Protein AF-A0A875SAA4-F1 (afdb_monomer_lite)

Foldseek 3Di:
DDPPDPCDPLNVVLVVLPDQCCVVAPLVRQQVVCCVVVVDRDDPVVSVVVSVVVRVCSVPPVSVVVNVVSVVDPDPPDDPPPPPDDPDDCPVVNVVVVVVVVVVVVVVVVVVVVVVVVVVVVVVVVVVVVVVVVVVVVVVVVVVVVVVVVVVVVVVVVVVVVVD

Secondary structure (DSSP, 8-state):
--------HHHHHHHHHSS-GGGTS-HHHHHHHHHHHH-S---HHHHHHHHHHHHHHIIIIIIHHHHHHHHHS-PPP---TT--S--S---HHHHHHHHHHHHHHHHHHHHHHHHHHHHHHHHHHHHHHHHHHHHHHHHHHHHHHHHHHHHHHHHHHHHHHHT-

Radius of gyration: 41.58 Å; chains: 1; bounding box: 97×28×106 Å

Sequence (164 aa):
MSDTENLNSKDILRNYLEKELFQVITKQQFRSLFNKVARRSVDDSMVNE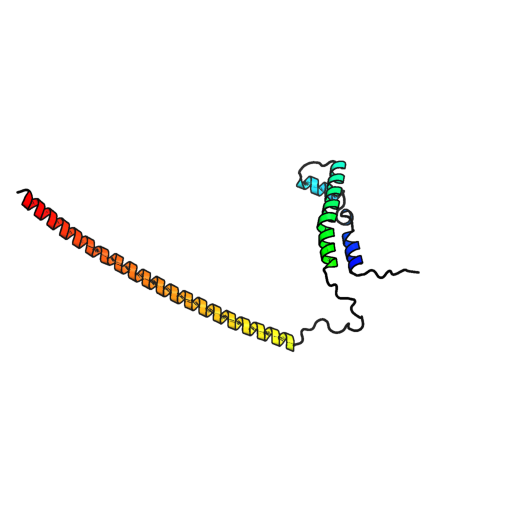LFALLNQQKNRVINKRIDDNIENLKLVSYYDSKHVVETSKISDDEFSKLVASMMLLDNSLREDITQVESECKNQLKEINRIVDKLQKCKCDSSDNDKSLGKLQKTLESIEGELLK

Organism: Eeniella nana (NCBI:txid13502)

pLDDT: mean 73.04, std 14.52, range [33.69, 95.19]

InterPro domains:
  IPR018565 Kinetochore subunit Nkp2/Cnl2 [PF09447] (10-71)

Structure (mmCIF, N/CA/C/O backbone):
data_AF-A0A875SAA4-F1
#
_entry.id   AF-A0A875SAA4-F1
#
loop_
_atom_site.group_PDB
_atom_site.id
_atom_site.type_symbol
_atom_site.label_atom_id
_atom_site.label_alt_id
_atom_site.label_comp_id
_atom_site.label_asym_id
_atom_site.label_entity_id
_atom_site.label_seq_id
_atom_site.pdbx_PDB_ins_code
_atom_site.Cartn_x
_atom_site.Cartn_y
_atom_site.Cartn_z
_atom_site.occupancy
_atom_site.B_iso_or_equiv
_atom_site.auth_seq_id
_atom_site.auth_comp_id
_atom_site.auth_asym_id
_atom_site.auth_atom_id
_atom_site.pdbx_PDB_model_num
ATOM 1 N N . MET A 1 1 ? 30.117 6.741 -42.836 1.00 33.69 1 MET A N 1
ATOM 2 C CA . MET A 1 1 ? 30.830 7.112 -41.601 1.00 33.69 1 MET A CA 1
ATOM 3 C C . MET A 1 1 ? 29.758 7.515 -40.620 1.00 33.69 1 MET A C 1
ATOM 5 O O . MET A 1 1 ? 28.922 8.324 -40.988 1.00 33.69 1 MET A O 1
ATOM 9 N N . SER A 1 2 ? 29.665 6.793 -39.508 1.00 40.50 2 SER A N 1
ATOM 10 C CA . SER A 1 2 ? 28.500 6.817 -38.628 1.00 40.50 2 SER A CA 1
ATOM 11 C C . SER A 1 2 ? 28.694 7.886 -37.565 1.00 40.50 2 SER A C 1
ATOM 13 O O . SER A 1 2 ? 29.531 7.714 -36.682 1.00 40.50 2 SER A O 1
ATOM 15 N N . ASP A 1 3 ? 27.923 8.964 -37.666 1.00 39.84 3 ASP A N 1
ATOM 16 C CA . ASP A 1 3 ? 27.769 9.958 -36.610 1.00 39.84 3 ASP A CA 1
ATOM 17 C C . ASP A 1 3 ? 27.039 9.298 -35.434 1.00 39.84 3 ASP A C 1
ATOM 19 O O . ASP A 1 3 ? 25.816 9.310 -35.326 1.00 39.84 3 ASP A O 1
ATOM 23 N N . THR A 1 4 ? 27.792 8.627 -34.565 1.00 47.44 4 THR A N 1
ATOM 24 C CA . THR A 1 4 ? 27.316 8.254 -33.233 1.00 47.44 4 THR A CA 1
ATOM 25 C C . THR A 1 4 ? 27.250 9.527 -32.402 1.00 47.44 4 THR A C 1
ATOM 27 O O . THR A 1 4 ? 28.177 9.846 -31.657 1.00 47.44 4 THR A O 1
ATOM 30 N N . GLU A 1 5 ? 26.171 10.286 -32.592 1.00 52.19 5 GLU A N 1
ATOM 31 C CA . GLU A 1 5 ? 25.780 11.362 -31.692 1.00 52.19 5 GLU A CA 1
ATOM 32 C C . GLU A 1 5 ? 25.759 10.813 -30.262 1.00 52.19 5 GLU A C 1
ATOM 34 O O . GLU A 1 5 ? 25.213 9.738 -29.998 1.00 52.19 5 GLU A O 1
ATOM 39 N N . ASN A 1 6 ? 26.392 11.545 -29.345 1.00 50.75 6 ASN A N 1
ATOM 40 C CA . ASN A 1 6 ? 26.365 11.297 -27.908 1.00 50.75 6 ASN A CA 1
ATOM 41 C C . ASN A 1 6 ? 24.920 11.421 -27.391 1.00 50.75 6 ASN A C 1
ATOM 43 O O . ASN A 1 6 ? 24.545 12.433 -26.804 1.00 50.75 6 ASN A O 1
ATOM 47 N N . LEU A 1 7 ? 24.100 10.398 -27.623 1.00 57.59 7 LEU A N 1
ATOM 48 C CA . LEU A 1 7 ? 22.761 10.275 -27.068 1.00 57.59 7 LEU A CA 1
ATOM 49 C C . LEU A 1 7 ? 22.900 10.063 -25.563 1.00 57.59 7 LEU A C 1
ATOM 51 O O . LEU A 1 7 ? 23.309 8.997 -25.094 1.00 57.59 7 LEU A O 1
ATOM 55 N N . ASN A 1 8 ? 22.582 11.104 -24.797 1.00 67.12 8 ASN A N 1
ATOM 56 C CA . ASN A 1 8 ? 22.498 11.018 -23.349 1.00 67.12 8 ASN A CA 1
ATOM 57 C C . ASN A 1 8 ? 21.417 9.984 -22.993 1.00 67.12 8 ASN A C 1
ATOM 59 O O . ASN A 1 8 ? 20.389 9.888 -23.664 1.00 67.12 8 ASN A O 1
ATOM 63 N N . SER A 1 9 ? 21.602 9.226 -21.913 1.00 64.44 9 SER A N 1
ATOM 64 C CA . SER A 1 9 ? 20.616 8.254 -21.425 1.00 64.44 9 SER A CA 1
ATOM 65 C C . SER A 1 9 ? 19.219 8.872 -21.257 1.00 64.44 9 SER A C 1
ATOM 67 O O . SER A 1 9 ? 18.214 8.187 -21.437 1.00 64.44 9 SER A O 1
ATOM 69 N N . LYS A 1 10 ? 19.142 10.182 -20.976 1.00 67.12 10 LYS A N 1
ATOM 70 C CA . LYS A 1 10 ? 17.880 10.940 -20.946 1.00 67.12 10 LYS A CA 1
ATOM 71 C C . LYS A 1 10 ? 17.214 11.060 -22.321 1.00 67.12 10 LYS A C 1
ATOM 73 O O . LYS A 1 10 ? 15.997 10.939 -22.405 1.00 67.12 10 LYS A O 1
ATOM 78 N N . ASP A 1 11 ? 17.986 11.238 -23.385 1.00 70.31 11 ASP A N 1
ATOM 79 C CA . ASP A 1 11 ? 17.470 11.393 -24.750 1.00 70.31 11 ASP A CA 1
ATOM 80 C C . ASP A 1 11 ? 16.986 10.057 -25.322 1.00 70.31 11 ASP A C 1
ATOM 82 O O . ASP A 1 11 ? 15.962 10.003 -26.000 1.00 70.31 11 ASP A O 1
ATOM 86 N N . ILE A 1 12 ? 17.637 8.950 -24.947 1.00 74.69 12 ILE A N 1
ATOM 87 C CA . ILE A 1 12 ? 17.141 7.600 -25.248 1.00 74.69 12 ILE A CA 1
ATOM 88 C C . ILE A 1 12 ? 15.777 7.383 -24.582 1.00 74.69 12 ILE A C 1
ATOM 90 O O . ILE A 1 12 ? 14.834 6.943 -25.238 1.00 74.69 12 ILE A O 1
ATOM 94 N N . LEU A 1 13 ? 15.646 7.717 -23.293 1.00 69.88 13 LEU A N 1
ATOM 95 C CA . LEU A 1 13 ? 14.386 7.562 -22.557 1.00 69.88 13 LEU A CA 1
ATOM 96 C C . LEU A 1 13 ? 13.260 8.428 -23.141 1.00 69.88 13 LEU A C 1
ATOM 98 O O . LEU A 1 13 ? 12.146 7.932 -23.299 1.00 69.88 13 LEU A O 1
ATOM 102 N N . ARG A 1 14 ? 13.553 9.673 -23.534 1.00 70.94 14 ARG A N 1
ATOM 103 C CA . ARG A 1 14 ? 12.595 10.557 -24.223 1.00 70.94 14 ARG A CA 1
ATOM 104 C C . ARG A 1 14 ? 12.115 9.963 -25.544 1.00 70.94 14 ARG A C 1
ATOM 106 O O . ARG A 1 14 ? 10.913 9.874 -25.776 1.00 70.94 14 ARG A O 1
ATOM 113 N N . ASN A 1 15 ? 13.028 9.425 -26.348 1.00 72.62 15 ASN A N 1
ATOM 114 C CA . ASN A 1 15 ? 12.684 8.797 -27.624 1.00 72.62 15 ASN A CA 1
ATOM 115 C C . ASN A 1 15 ? 11.795 7.540 -27.443 1.00 72.62 15 ASN A C 1
ATOM 117 O O . ASN A 1 15 ? 10.938 7.228 -28.269 1.00 72.62 15 ASN A O 1
ATOM 121 N N . TYR A 1 16 ? 11.920 6.826 -26.316 1.00 69.56 16 TYR A N 1
ATOM 122 C CA . TYR A 1 16 ? 10.989 5.743 -25.965 1.00 69.56 16 TYR A CA 1
ATOM 123 C C . TYR A 1 16 ? 9.588 6.238 -25.569 1.00 69.56 16 TYR A C 1
ATOM 125 O O . TYR A 1 16 ? 8.611 5.526 -25.818 1.00 69.56 16 TYR A O 1
ATOM 133 N N . LEU A 1 17 ? 9.466 7.429 -24.979 1.00 68.31 17 LEU A N 1
ATOM 134 C CA . LEU A 1 17 ? 8.181 8.027 -24.592 1.00 68.31 17 LEU A CA 1
ATOM 135 C C . LEU A 1 17 ? 7.424 8.627 -25.780 1.00 68.31 17 LEU A C 1
ATOM 137 O O . LEU A 1 17 ? 6.188 8.580 -25.814 1.00 68.31 17 LEU A O 1
ATOM 141 N N . GLU A 1 18 ? 8.159 9.134 -26.769 1.00 66.00 18 GLU A N 1
ATOM 142 C CA . GLU A 1 18 ? 7.623 9.702 -28.011 1.00 66.00 18 GLU A CA 1
ATOM 143 C C . GLU A 1 18 ? 6.981 8.660 -28.941 1.00 66.00 18 GLU A C 1
ATOM 145 O O . GLU A 1 18 ? 6.229 9.018 -29.846 1.00 66.00 18 GLU A O 1
ATOM 150 N N . LYS A 1 19 ? 7.183 7.359 -28.692 1.00 67.75 19 LYS A N 1
ATOM 151 C CA . LYS A 1 19 ? 6.524 6.287 -29.454 1.00 67.75 19 LYS A CA 1
ATOM 152 C C . LYS A 1 19 ? 5.001 6.407 -29.369 1.00 67.75 19 LYS A C 1
ATOM 154 O O . LYS A 1 19 ? 4.423 6.353 -28.284 1.00 67.75 19 LYS A O 1
ATOM 159 N N . GLU A 1 20 ? 4.322 6.532 -30.506 1.00 62.81 20 GLU A N 1
ATOM 160 C CA . GLU A 1 20 ? 2.858 6.652 -30.567 1.00 62.81 20 GLU A CA 1
ATOM 161 C C . GLU A 1 20 ? 2.145 5.387 -30.044 1.00 62.81 20 GLU A C 1
ATOM 163 O O . GLU A 1 20 ? 2.658 4.273 -30.173 1.00 62.81 20 GLU A O 1
ATOM 168 N N . LEU A 1 21 ? 0.923 5.521 -29.497 1.00 62.97 21 LEU A N 1
ATOM 169 C CA . LEU A 1 21 ? 0.125 4.367 -29.029 1.00 62.97 21 LEU A CA 1
ATOM 170 C C . LEU A 1 21 ? -0.114 3.307 -30.119 1.00 62.97 21 LEU A C 1
ATOM 172 O O . LEU A 1 21 ? -0.357 2.149 -29.783 1.00 62.97 21 LEU A O 1
ATOM 176 N N . PHE A 1 22 ? 0.004 3.669 -31.401 1.00 56.75 22 PHE A N 1
ATOM 177 C CA . PHE A 1 22 ? -0.107 2.746 -32.535 1.00 56.75 22 PHE A CA 1
ATOM 178 C C . PHE A 1 22 ? 0.942 1.628 -32.532 1.00 56.75 22 PHE A C 1
ATOM 180 O O . PHE A 1 22 ? 0.704 0.583 -33.131 1.00 56.75 22 PHE A O 1
ATOM 187 N N . GLN A 1 23 ? 2.077 1.820 -31.852 1.00 63.47 23 GLN A N 1
ATOM 188 C CA . GLN A 1 23 ? 3.093 0.774 -31.701 1.00 63.47 23 GLN A CA 1
ATOM 189 C C . GLN A 1 23 ? 2.733 -0.253 -30.617 1.00 63.47 23 GLN A C 1
ATOM 191 O O . GLN A 1 23 ? 3.285 -1.349 -30.611 1.00 63.47 23 GLN A O 1
ATOM 196 N N . VAL A 1 24 ? 1.813 0.087 -29.707 1.00 63.78 24 VAL A N 1
ATOM 197 C CA . VAL A 1 24 ? 1.410 -0.769 -28.578 1.00 63.78 24 VAL A CA 1
ATOM 198 C C . VAL A 1 24 ? 0.051 -1.424 -28.836 1.00 63.78 24 VAL A C 1
ATOM 200 O O . VAL A 1 24 ? -0.159 -2.572 -28.450 1.00 63.78 24 VAL A O 1
ATOM 203 N N . ILE A 1 25 ? -0.876 -0.721 -29.498 1.00 69.00 25 ILE A N 1
ATOM 204 C CA . ILE A 1 25 ? -2.216 -1.223 -29.827 1.00 69.00 25 ILE A CA 1
ATOM 205 C C . ILE A 1 25 ? -2.601 -0.772 -31.239 1.00 69.00 25 ILE A C 1
ATOM 207 O O . ILE A 1 25 ? -2.618 0.420 -31.550 1.00 69.00 25 ILE A O 1
ATOM 211 N N . THR A 1 26 ? -2.975 -1.726 -32.094 1.00 74.88 26 THR A N 1
ATOM 212 C CA . THR A 1 26 ? -3.469 -1.421 -33.446 1.00 74.88 26 THR A CA 1
ATOM 213 C C . THR A 1 26 ? -4.873 -0.806 -33.405 1.00 74.88 26 THR A C 1
ATOM 215 O O . THR A 1 26 ? -5.682 -1.110 -32.524 1.00 74.88 26 THR A O 1
ATOM 218 N N . LYS A 1 27 ? -5.223 0.009 -34.410 1.00 69.56 27 LYS A N 1
ATOM 219 C CA . LYS A 1 27 ? -6.566 0.618 -34.529 1.00 69.56 27 LYS A CA 1
ATOM 220 C C . LYS A 1 27 ? -7.699 -0.416 -34.469 1.00 69.56 27 LYS A C 1
ATOM 222 O O . LYS A 1 27 ? -8.730 -0.167 -33.850 1.00 69.56 27 LYS A O 1
ATOM 227 N N . GLN A 1 28 ? -7.492 -1.593 -35.062 1.00 70.19 28 GLN A N 1
ATOM 228 C CA . GLN A 1 28 ? -8.469 -2.687 -35.058 1.00 70.19 28 GLN A CA 1
ATOM 229 C C . GLN A 1 28 ? -8.662 -3.293 -33.662 1.00 70.19 28 GLN A C 1
ATOM 231 O O . GLN A 1 28 ? -9.795 -3.541 -33.248 1.00 70.19 28 GLN A O 1
ATOM 236 N N . GLN A 1 29 ? -7.577 -3.480 -32.905 1.00 74.19 29 GLN A N 1
ATOM 237 C CA . GLN A 1 29 ? -7.644 -3.957 -31.520 1.00 74.19 29 GLN A CA 1
ATOM 238 C C . GLN A 1 29 ? -8.322 -2.935 -30.609 1.00 74.19 29 GLN A C 1
ATOM 240 O O . GLN A 1 29 ? -9.170 -3.309 -29.802 1.00 74.19 29 GLN A O 1
ATOM 245 N N . PHE A 1 30 ? -8.011 -1.648 -30.777 1.00 74.06 30 PHE A N 1
ATOM 246 C CA . PHE A 1 30 ? -8.663 -0.577 -30.030 1.00 74.06 30 PHE A CA 1
ATOM 247 C C . PHE A 1 30 ? -10.167 -0.512 -30.324 1.00 74.06 30 PHE A C 1
ATOM 249 O O . PHE A 1 30 ? -10.968 -0.480 -29.394 1.00 74.06 30 PHE A O 1
ATOM 256 N N . ARG A 1 31 ? -10.568 -0.590 -31.600 1.00 70.50 31 ARG A N 1
ATOM 257 C CA . ARG A 1 31 ? -11.983 -0.630 -32.003 1.00 70.50 31 ARG A CA 1
ATOM 258 C C . ARG A 1 31 ? -12.709 -1.846 -31.428 1.00 70.50 31 ARG A C 1
ATOM 260 O O . ARG A 1 31 ? -13.817 -1.709 -30.918 1.00 70.50 31 ARG A O 1
ATOM 267 N N . SER A 1 32 ? -12.082 -3.022 -31.464 1.00 75.94 32 SER A N 1
ATOM 268 C CA . SER A 1 32 ? -12.647 -4.254 -30.898 1.00 75.94 32 SER A CA 1
ATOM 269 C C . SER A 1 32 ? -12.824 -4.163 -29.377 1.00 75.94 32 SER A C 1
ATOM 271 O O . SER A 1 32 ? -13.901 -4.460 -28.857 1.00 75.94 32 SER A O 1
ATOM 273 N N . LEU A 1 33 ? -11.808 -3.671 -28.659 1.00 75.56 33 LEU A N 1
ATOM 274 C CA . LEU A 1 33 ? -11.870 -3.443 -27.213 1.00 75.56 33 LEU A CA 1
ATOM 275 C C . LEU A 1 33 ? -12.935 -2.409 -26.848 1.00 75.56 33 LEU A C 1
ATOM 277 O O . LEU A 1 33 ? -13.738 -2.647 -25.947 1.00 75.56 33 LEU A O 1
ATOM 281 N N . PHE A 1 34 ? -12.984 -1.292 -27.571 1.00 73.56 34 PHE A N 1
ATOM 282 C CA . PHE A 1 34 ? -13.951 -0.239 -27.308 1.00 73.56 34 PHE A CA 1
ATOM 283 C C . PHE A 1 34 ? -15.381 -0.718 -27.566 1.00 73.56 34 PHE A C 1
ATOM 285 O O . PHE A 1 34 ? -16.238 -0.550 -26.705 1.00 73.56 34 PHE A O 1
ATOM 292 N N . ASN A 1 35 ? -15.641 -1.398 -28.685 1.00 75.69 35 ASN A N 1
ATOM 293 C CA . ASN A 1 35 ? -16.964 -1.954 -28.982 1.00 75.69 35 ASN A CA 1
ATOM 294 C C . ASN A 1 35 ? -17.393 -3.002 -27.938 1.00 75.69 35 ASN A C 1
ATOM 296 O O . ASN A 1 35 ? -18.567 -3.060 -27.566 1.00 75.69 35 ASN A O 1
ATOM 300 N N . LYS A 1 36 ? -16.445 -3.797 -27.417 1.00 76.31 36 LYS A N 1
ATOM 301 C CA . LYS A 1 36 ? -16.694 -4.785 -26.356 1.00 76.31 36 LYS A CA 1
ATOM 302 C C . LYS A 1 36 ? -17.057 -4.131 -25.019 1.00 76.31 36 LYS A C 1
ATOM 304 O O . LYS A 1 36 ? -17.942 -4.624 -24.324 1.00 76.31 36 LYS A O 1
ATOM 309 N N . VAL A 1 37 ? -16.392 -3.033 -24.661 1.00 76.50 37 VAL A N 1
ATOM 310 C CA . VAL A 1 37 ? -16.605 -2.321 -23.388 1.00 76.50 37 VAL A CA 1
ATOM 311 C C . VAL A 1 37 ? -17.824 -1.399 -23.454 1.00 76.50 37 VAL A C 1
ATOM 313 O O . VAL A 1 37 ? -18.665 -1.422 -22.560 1.00 76.50 37 VAL A O 1
ATOM 316 N N . ALA A 1 38 ? -17.961 -0.621 -24.526 1.00 71.25 38 ALA A N 1
ATOM 317 C CA . ALA A 1 38 ? -19.018 0.374 -24.691 1.00 71.25 38 ALA A CA 1
ATOM 318 C C . ALA A 1 38 ? -20.359 -0.222 -25.154 1.00 71.25 38 ALA A C 1
ATOM 320 O O . ALA A 1 38 ? -21.360 0.493 -25.174 1.00 71.25 38 ALA A O 1
ATOM 321 N N . ARG A 1 39 ? -20.391 -1.510 -25.545 1.00 73.56 39 ARG A N 1
ATOM 322 C CA . ARG A 1 39 ? -21.571 -2.215 -26.094 1.00 73.56 39 ARG A CA 1
ATOM 323 C C . ARG A 1 39 ? -22.280 -1.444 -27.222 1.00 73.56 39 ARG A C 1
ATOM 325 O O . ARG A 1 39 ? -23.485 -1.585 -27.418 1.00 73.56 39 ARG A O 1
ATOM 332 N N . ARG A 1 40 ? -21.544 -0.607 -27.953 1.00 71.38 40 ARG A N 1
ATOM 333 C CA . ARG A 1 40 ? -22.025 0.222 -29.066 1.00 71.38 40 ARG A CA 1
ATOM 334 C C . ARG A 1 40 ? -21.039 0.107 -30.217 1.00 71.38 40 ARG A C 1
ATOM 336 O O . ARG A 1 40 ? -19.836 0.035 -29.979 1.00 71.38 40 ARG A O 1
ATOM 343 N N . SER A 1 41 ? -21.544 0.086 -31.449 1.00 69.75 41 SER A N 1
ATOM 344 C CA . SER A 1 41 ? -20.700 0.120 -32.641 1.00 69.75 41 SER A CA 1
ATOM 345 C C . SER A 1 41 ? -20.182 1.536 -32.846 1.00 69.75 41 SER A C 1
ATOM 347 O O . SER A 1 41 ? -20.963 2.446 -33.123 1.00 69.75 41 SER A O 1
ATOM 349 N N . VAL A 1 42 ? -18.875 1.721 -32.708 1.00 68.81 42 VAL A N 1
ATOM 350 C CA . VAL A 1 42 ? -18.237 3.000 -33.013 1.00 68.81 42 VAL A CA 1
ATOM 351 C C . VAL A 1 42 ? -17.810 3.031 -34.475 1.00 68.81 42 VAL A C 1
ATOM 353 O O . VAL A 1 42 ? -17.221 2.070 -34.993 1.00 68.81 42 VAL A O 1
ATOM 356 N N . ASP A 1 43 ? -18.150 4.137 -35.131 1.00 76.38 43 ASP A N 1
ATOM 357 C CA . ASP A 1 43 ? -17.749 4.442 -36.500 1.00 76.38 43 ASP A CA 1
ATOM 358 C C . ASP A 1 43 ? -16.256 4.806 -36.570 1.00 76.38 43 ASP A C 1
ATOM 360 O O . ASP A 1 43 ? -15.678 5.309 -35.604 1.00 76.38 43 ASP A O 1
ATOM 364 N N . ASP A 1 44 ? -15.613 4.561 -37.710 1.00 72.25 44 ASP A N 1
ATOM 365 C CA . ASP A 1 44 ? -14.167 4.745 -37.870 1.00 72.25 44 ASP A CA 1
ATOM 366 C C . ASP A 1 44 ? -13.733 6.204 -37.658 1.00 72.25 44 ASP A C 1
ATOM 368 O O . ASP A 1 44 ? -12.643 6.453 -37.139 1.00 72.25 44 ASP A O 1
ATOM 372 N N . SER A 1 45 ? -14.601 7.177 -37.961 1.00 75.75 45 SER A N 1
ATOM 373 C CA . SER A 1 45 ? -14.349 8.593 -37.661 1.00 75.75 45 SER A CA 1
ATOM 374 C C . SER A 1 45 ? -14.234 8.853 -36.154 1.00 75.75 45 SER A C 1
ATOM 376 O O . SER A 1 45 ? -13.273 9.473 -35.701 1.00 75.75 45 SER A O 1
ATOM 378 N N . MET A 1 46 ? -15.164 8.314 -35.359 1.00 73.94 46 MET A N 1
ATOM 379 C CA . MET A 1 46 ? -15.154 8.449 -33.897 1.00 73.94 46 MET A CA 1
ATOM 380 C C . MET A 1 46 ? -13.987 7.692 -33.260 1.00 73.94 46 MET A C 1
ATOM 382 O O . MET A 1 46 ? -13.396 8.174 -32.297 1.00 73.94 46 MET A O 1
ATOM 386 N N . VAL A 1 47 ? -13.622 6.525 -33.801 1.00 73.94 47 VAL A N 1
ATOM 387 C CA . VAL A 1 47 ? -12.436 5.784 -33.349 1.00 73.94 47 VAL A CA 1
ATOM 388 C C . VAL A 1 47 ? -11.172 6.615 -33.560 1.00 73.94 47 VAL A C 1
ATOM 390 O O . VAL A 1 47 ? -10.345 6.681 -32.655 1.00 73.94 47 VAL A O 1
ATOM 393 N N . ASN A 1 48 ? -11.021 7.272 -34.714 1.00 76.12 48 ASN A N 1
ATOM 394 C CA . ASN A 1 48 ? -9.860 8.121 -34.985 1.00 76.12 48 ASN A CA 1
ATOM 395 C C . ASN A 1 48 ? -9.804 9.339 -34.050 1.00 76.12 48 ASN A C 1
ATOM 397 O O . ASN A 1 48 ? -8.727 9.661 -33.553 1.00 76.12 48 ASN A O 1
ATOM 401 N N . GLU A 1 49 ? -10.941 9.976 -33.768 1.00 77.56 49 GLU A N 1
ATOM 402 C CA . GLU A 1 49 ? -11.014 11.121 -32.854 1.00 77.56 49 GLU A CA 1
ATOM 403 C C . GLU A 1 49 ? -10.708 10.719 -31.403 1.00 77.56 49 GLU A C 1
ATOM 405 O O . GLU A 1 49 ? -9.865 11.332 -30.750 1.00 77.56 49 GLU A O 1
ATOM 410 N N . LEU A 1 50 ? -11.297 9.621 -30.919 1.00 76.12 50 LEU A N 1
ATOM 411 C CA . LEU A 1 50 ? -11.005 9.062 -29.595 1.00 76.12 50 LEU A CA 1
ATOM 412 C C . LEU A 1 50 ? -9.538 8.654 -29.454 1.00 76.12 50 LEU A C 1
ATOM 414 O O . LEU A 1 50 ? -8.927 8.886 -28.413 1.00 76.12 50 LEU A O 1
ATOM 418 N N . PHE A 1 51 ? -8.956 8.067 -30.498 1.00 75.56 51 PHE A N 1
ATOM 419 C CA . PHE A 1 51 ? -7.549 7.681 -30.488 1.00 75.56 51 PHE A CA 1
ATOM 420 C C . PHE A 1 51 ? -6.625 8.907 -30.500 1.00 75.56 51 PHE A C 1
ATOM 422 O O . PHE A 1 51 ? -5.615 8.921 -29.797 1.00 75.56 51 PHE A O 1
ATOM 429 N N . ALA A 1 52 ? -6.980 9.958 -31.247 1.00 77.56 52 ALA A N 1
ATOM 430 C CA . ALA A 1 52 ? -6.258 11.229 -31.248 1.00 77.56 52 ALA A CA 1
ATOM 431 C C . ALA A 1 52 ? -6.314 11.915 -29.874 1.00 77.56 52 ALA A C 1
ATOM 433 O O . ALA A 1 52 ? -5.279 12.347 -29.365 1.00 77.56 52 ALA A O 1
ATOM 434 N N . LEU A 1 53 ? -7.487 11.938 -29.234 1.00 79.50 53 LEU A N 1
ATOM 435 C CA . LEU A 1 53 ? -7.663 12.453 -27.874 1.00 79.50 53 LEU A CA 1
ATOM 436 C C . LEU A 1 53 ? -6.861 11.644 -26.848 1.00 79.50 53 LEU A C 1
ATOM 438 O O . LEU A 1 53 ? -6.211 12.224 -25.978 1.00 79.50 53 LEU A O 1
ATOM 442 N N . LEU A 1 54 ? -6.839 10.315 -26.975 1.00 77.38 54 LEU A N 1
ATOM 443 C CA . LEU A 1 54 ? -6.069 9.440 -26.092 1.00 77.38 54 LEU A CA 1
ATOM 444 C C . LEU A 1 54 ? -4.557 9.661 -26.247 1.00 77.38 54 LEU A C 1
ATOM 446 O O . LEU A 1 54 ? -3.847 9.769 -25.248 1.00 77.38 54 LEU A O 1
ATOM 450 N N . ASN A 1 55 ? -4.068 9.792 -27.483 1.00 76.62 55 ASN A N 1
ATOM 451 C CA . ASN A 1 55 ? -2.680 10.167 -27.766 1.00 76.62 55 ASN A CA 1
ATOM 452 C C . ASN A 1 55 ? -2.342 11.545 -27.184 1.00 76.62 55 ASN A C 1
ATOM 454 O O . ASN A 1 55 ? -1.301 11.720 -26.555 1.00 76.62 55 ASN A O 1
ATOM 458 N N . GLN A 1 56 ? -3.236 12.520 -27.338 1.00 78.88 56 GLN A N 1
ATOM 459 C CA . GLN A 1 56 ? -3.043 13.860 -26.795 1.00 78.88 56 GLN A CA 1
ATOM 460 C C . GLN A 1 56 ? -2.989 13.849 -25.262 1.00 78.88 56 GLN A C 1
ATOM 462 O O . GLN A 1 56 ? -2.147 14.524 -24.670 1.00 78.88 56 GLN A O 1
ATOM 467 N N . GLN A 1 57 ? -3.854 13.072 -24.608 1.00 78.56 57 GLN A N 1
ATOM 468 C CA . GLN A 1 57 ? -3.860 12.924 -23.155 1.00 78.56 57 GLN A CA 1
ATOM 469 C C . GLN A 1 57 ? -2.612 12.190 -22.655 1.00 78.56 57 GLN A C 1
ATOM 471 O O . GLN A 1 57 ? -1.998 12.636 -21.683 1.00 78.56 57 GLN A O 1
ATOM 476 N N . LYS A 1 58 ? -2.193 11.119 -23.341 1.00 78.56 58 LYS A N 1
ATOM 477 C CA . LYS A 1 58 ? -0.923 10.433 -23.077 1.00 78.56 58 LYS A CA 1
ATOM 478 C C . LYS A 1 58 ? 0.235 11.432 -23.130 1.00 78.56 58 LYS A C 1
ATOM 480 O O . LYS A 1 58 ? 0.980 11.541 -22.161 1.00 78.56 58 LYS A O 1
ATOM 485 N N . ASN A 1 59 ? 0.346 12.204 -24.208 1.00 76.31 59 ASN A N 1
ATOM 486 C CA . ASN A 1 59 ? 1.444 13.152 -24.379 1.00 76.31 59 ASN A CA 1
ATOM 487 C C . ASN A 1 59 ? 1.416 14.263 -23.314 1.00 76.31 59 ASN A C 1
ATOM 489 O O . ASN A 1 59 ? 2.445 14.608 -22.742 1.00 76.31 59 ASN A O 1
ATOM 493 N N . ARG A 1 60 ? 0.234 14.800 -22.989 1.00 76.31 60 ARG A N 1
ATOM 494 C CA . ARG A 1 60 ? 0.105 15.904 -22.022 1.00 76.31 60 ARG A CA 1
ATOM 495 C C . ARG A 1 60 ? 0.329 15.498 -20.572 1.00 76.31 60 ARG A C 1
ATOM 497 O O . ARG A 1 60 ? 0.844 16.306 -19.807 1.00 76.31 60 ARG A O 1
ATOM 504 N N . VAL A 1 61 ? -0.125 14.311 -20.178 1.00 74.75 61 VAL A N 1
ATOM 505 C CA . VAL A 1 61 ? -0.160 13.906 -18.765 1.00 74.75 61 VAL A CA 1
ATOM 506 C C . VAL A 1 61 ? 0.928 12.892 -18.460 1.00 74.75 61 VAL A C 1
ATOM 508 O O . VAL A 1 61 ? 1.655 13.051 -17.485 1.00 74.75 61 VAL A O 1
A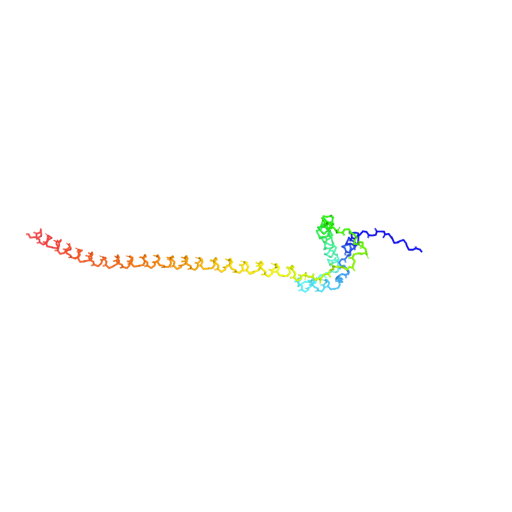TOM 511 N N . ILE A 1 62 ? 1.037 11.846 -19.279 1.00 71.81 62 ILE A N 1
ATOM 512 C CA . ILE A 1 62 ? 1.948 10.731 -19.019 1.00 71.81 62 ILE A CA 1
ATOM 513 C C . ILE A 1 62 ? 3.358 11.120 -19.445 1.00 71.81 62 ILE A C 1
ATOM 515 O O . ILE A 1 62 ? 4.254 11.091 -18.608 1.00 71.81 62 ILE A O 1
ATOM 519 N N . ASN A 1 63 ? 3.547 11.550 -20.697 1.00 76.62 63 ASN A N 1
ATOM 520 C CA . ASN A 1 63 ? 4.883 11.898 -21.183 1.00 76.62 63 ASN A CA 1
ATOM 521 C C . ASN A 1 63 ? 5.450 13.084 -20.405 1.00 76.62 63 ASN A C 1
ATOM 523 O O . ASN A 1 63 ? 6.531 12.951 -19.860 1.00 76.62 63 ASN A O 1
ATOM 527 N N . LYS A 1 64 ? 4.677 14.162 -20.206 1.00 74.94 64 LYS A N 1
ATOM 528 C CA . LYS A 1 64 ? 5.127 15.313 -19.404 1.00 74.94 64 LYS A CA 1
ATOM 529 C C . LYS A 1 64 ? 5.559 14.929 -17.983 1.00 74.94 64 LYS A C 1
ATOM 531 O O . LYS A 1 64 ? 6.618 15.339 -17.533 1.00 74.94 64 LYS A O 1
ATOM 536 N N . ARG A 1 65 ? 4.774 14.104 -17.280 1.00 74.00 65 ARG A N 1
ATOM 537 C CA . ARG A 1 65 ? 5.122 13.667 -15.918 1.00 74.00 65 ARG A CA 1
ATOM 538 C C . ARG A 1 65 ? 6.365 12.780 -15.901 1.00 74.00 65 ARG A C 1
ATOM 540 O O . ARG A 1 65 ? 7.135 12.833 -14.948 1.00 74.00 65 ARG A O 1
ATOM 547 N N . ILE A 1 66 ? 6.543 11.931 -16.911 1.00 70.12 66 ILE A N 1
ATOM 548 C CA . ILE A 1 66 ? 7.733 11.086 -17.008 1.00 70.12 66 ILE A CA 1
ATOM 549 C C . ILE A 1 66 ? 8.947 11.920 -17.437 1.00 70.12 66 ILE A C 1
ATOM 551 O O . ILE A 1 66 ? 10.017 11.685 -16.895 1.00 70.12 66 ILE A O 1
ATOM 555 N N . ASP A 1 67 ? 8.793 12.925 -18.296 1.00 73.62 67 ASP A N 1
ATOM 556 C CA . ASP A 1 67 ? 9.851 13.872 -18.663 1.00 73.62 67 ASP A CA 1
ATOM 557 C C . ASP A 1 67 ? 10.313 14.690 -17.458 1.00 73.62 67 ASP A C 1
ATOM 559 O O . ASP A 1 67 ? 11.513 14.735 -17.188 1.00 73.62 67 ASP A O 1
ATOM 563 N N . ASP A 1 68 ? 9.376 15.226 -16.669 1.00 73.50 68 ASP A N 1
ATOM 564 C CA . ASP A 1 68 ? 9.678 15.901 -15.402 1.00 73.50 68 ASP A CA 1
ATOM 565 C C . ASP A 1 68 ? 10.447 14.950 -14.463 1.00 73.50 68 ASP A C 1
ATOM 567 O O . ASP A 1 68 ? 11.406 15.339 -13.794 1.00 73.50 68 ASP A O 1
ATOM 571 N N . ASN A 1 69 ? 10.081 13.666 -14.434 1.00 68.75 69 ASN A N 1
ATOM 572 C CA . ASN A 1 69 ? 10.802 12.664 -13.652 1.00 68.75 69 ASN A CA 1
ATOM 573 C C . ASN A 1 69 ? 12.181 12.329 -14.245 1.00 68.75 69 ASN A C 1
ATOM 575 O O . ASN A 1 69 ? 13.126 12.181 -13.483 1.00 68.75 69 ASN A O 1
ATOM 579 N N . ILE A 1 70 ? 12.344 12.229 -15.567 1.00 70.12 70 ILE A N 1
ATOM 580 C CA . ILE A 1 70 ? 13.635 11.991 -16.242 1.00 70.12 70 ILE A CA 1
ATOM 581 C C . ILE A 1 70 ? 14.588 13.164 -16.005 1.00 70.12 70 ILE A C 1
ATOM 583 O O . ILE A 1 70 ? 15.790 12.970 -15.802 1.00 70.12 70 ILE A O 1
ATOM 587 N N . GLU A 1 71 ? 14.071 14.388 -16.003 1.00 68.94 71 GLU A N 1
ATOM 588 C CA . GLU A 1 71 ? 14.848 15.587 -15.719 1.00 68.94 71 GLU A CA 1
ATOM 589 C C . GLU A 1 71 ? 15.328 15.599 -14.263 1.00 68.94 71 GLU A C 1
ATOM 591 O O . GLU A 1 71 ? 16.526 15.769 -14.023 1.00 68.94 71 GLU A O 1
ATOM 596 N N . ASN A 1 72 ? 14.440 15.265 -13.321 1.00 66.44 72 ASN A N 1
ATOM 597 C CA . ASN A 1 72 ? 14.737 15.195 -11.887 1.00 66.44 72 ASN A CA 1
ATOM 598 C C . ASN A 1 72 ? 15.497 13.929 -11.451 1.00 66.44 72 ASN A C 1
ATOM 600 O O . ASN A 1 72 ? 16.095 13.898 -10.372 1.00 66.44 72 ASN A O 1
ATOM 604 N N . LEU A 1 73 ? 15.518 12.882 -12.276 1.00 63.22 73 LEU A N 1
ATOM 605 C CA . LEU A 1 73 ? 16.327 11.695 -12.040 1.00 63.22 73 LEU A CA 1
ATOM 606 C C . LEU A 1 73 ? 17.810 12.067 -12.173 1.00 63.22 73 LEU A C 1
ATOM 608 O O . LEU A 1 73 ? 18.308 12.422 -13.251 1.00 63.22 73 LEU A O 1
ATOM 612 N N . LYS A 1 74 ? 18.540 11.929 -11.060 1.00 55.81 74 LYS A N 1
ATOM 613 C CA . LYS A 1 74 ? 20.001 11.805 -11.068 1.00 55.81 74 LYS A CA 1
ATOM 614 C C . LYS A 1 74 ? 20.350 10.455 -11.686 1.00 55.81 74 LYS A C 1
ATOM 616 O O . LYS A 1 74 ? 20.537 9.468 -10.981 1.00 55.81 74 LYS A O 1
ATOM 621 N N . LEU A 1 75 ? 20.400 10.405 -13.014 1.00 54.59 75 LEU A N 1
ATOM 622 C CA . LEU A 1 75 ? 21.018 9.280 -13.699 1.00 54.59 75 LEU A CA 1
ATOM 623 C C . LEU A 1 75 ? 22.502 9.300 -13.336 1.00 54.59 75 LEU A C 1
ATOM 625 O O . LEU A 1 75 ? 23.191 10.288 -13.593 1.00 54.59 75 LEU A O 1
ATOM 629 N N . VAL A 1 76 ? 22.958 8.238 -12.674 1.00 48.62 76 VAL A N 1
ATOM 630 C CA . VAL A 1 76 ? 24.371 8.020 -12.360 1.00 48.62 76 VAL A CA 1
ATOM 631 C C . VAL A 1 76 ? 25.140 8.113 -13.677 1.00 48.62 76 VAL A C 1
ATOM 633 O O . VAL A 1 76 ? 24.844 7.381 -14.623 1.00 48.62 76 VAL A O 1
ATOM 636 N N . SER A 1 77 ? 26.050 9.085 -13.773 1.00 45.50 77 SER A N 1
ATOM 637 C CA . SER A 1 77 ? 26.870 9.290 -14.965 1.00 45.50 77 SER A CA 1
ATOM 638 C C . SER A 1 77 ? 27.655 8.020 -15.272 1.00 45.50 77 SER A C 1
ATOM 640 O O . SER A 1 77 ? 28.139 7.386 -14.338 1.00 45.50 77 SER A O 1
ATOM 642 N N . TYR A 1 78 ? 27.768 7.696 -16.563 1.00 41.31 78 TYR A N 1
ATOM 643 C CA . TYR A 1 78 ? 28.640 6.682 -17.166 1.00 41.31 78 TYR A CA 1
ATOM 644 C C . TYR A 1 78 ? 29.572 5.956 -16.182 1.00 41.31 78 TYR A C 1
ATOM 646 O O . TYR A 1 78 ? 30.547 6.523 -15.691 1.00 41.31 78 TYR A O 1
ATOM 654 N N . TYR A 1 79 ? 29.271 4.677 -15.945 1.00 43.69 79 TYR A N 1
ATOM 655 C CA . TYR A 1 79 ? 30.215 3.737 -15.357 1.00 43.69 79 TYR A CA 1
ATOM 656 C C . TYR A 1 79 ? 31.460 3.692 -16.246 1.00 43.69 79 TYR A C 1
ATOM 658 O O . TYR A 1 79 ? 31.400 3.233 -17.388 1.00 43.69 79 TYR A O 1
ATOM 666 N N . ASP A 1 80 ? 32.578 4.176 -15.715 1.00 40.47 80 ASP A N 1
ATOM 667 C CA . ASP A 1 80 ? 33.895 3.940 -16.284 1.00 40.47 80 ASP A CA 1
ATOM 668 C C . ASP A 1 80 ? 34.104 2.419 -16.335 1.00 40.47 80 ASP A C 1
ATOM 670 O O . ASP A 1 80 ? 34.114 1.725 -15.313 1.00 40.47 80 ASP A O 1
ATOM 674 N N . SER A 1 81 ? 34.211 1.873 -17.545 1.00 44.12 81 SER A N 1
ATOM 675 C CA . SER A 1 81 ? 34.269 0.436 -17.845 1.00 44.12 81 SER A CA 1
ATOM 676 C C . SER A 1 81 ? 35.531 -0.272 -17.317 1.00 44.12 81 SER A C 1
ATOM 678 O O . SER A 1 81 ? 35.830 -1.393 -17.721 1.00 44.12 81 SER A O 1
ATOM 680 N N . LYS A 1 82 ? 36.274 0.354 -16.398 1.00 47.16 82 LYS A N 1
ATOM 681 C CA . LYS A 1 82 ? 37.398 -0.233 -15.657 1.00 47.16 82 LYS A CA 1
ATOM 682 C C . LYS A 1 82 ? 37.041 -0.751 -14.259 1.00 47.16 82 LYS A C 1
ATOM 684 O O . LYS A 1 82 ? 37.882 -1.403 -13.652 1.00 47.16 82 LYS A O 1
ATOM 689 N N . HIS A 1 83 ? 35.811 -0.550 -13.778 1.00 43.12 83 HIS A N 1
ATOM 690 C CA . HIS A 1 83 ? 35.357 -1.060 -12.471 1.00 43.12 83 HIS A CA 1
ATOM 691 C C . HIS A 1 83 ? 34.271 -2.145 -12.564 1.00 43.12 83 HIS A C 1
ATOM 693 O O . HIS A 1 83 ? 33.432 -2.282 -11.678 1.00 43.12 83 HIS A O 1
ATOM 699 N N . VAL A 1 84 ? 34.284 -2.960 -13.623 1.00 50.41 84 VAL A N 1
ATOM 700 C CA . VAL A 1 84 ? 33.455 -4.176 -13.696 1.00 50.41 84 VAL A CA 1
ATOM 701 C C . VAL A 1 84 ? 34.198 -5.345 -13.049 1.00 50.41 84 VAL A C 1
ATOM 703 O O . VAL A 1 84 ? 34.594 -6.267 -13.744 1.00 50.41 84 VAL A O 1
ATOM 706 N N . VAL A 1 85 ? 34.403 -5.288 -11.731 1.00 51.06 85 VAL A N 1
ATOM 707 C CA . VAL A 1 85 ? 34.462 -6.454 -10.825 1.00 51.06 85 VAL A CA 1
ATOM 708 C C . VAL A 1 85 ? 34.206 -5.923 -9.412 1.00 51.06 85 VAL A C 1
ATOM 710 O O . VAL A 1 85 ? 35.158 -5.603 -8.725 1.00 51.06 85 VAL A O 1
ATOM 713 N N . GLU A 1 86 ? 32.946 -5.753 -9.008 1.00 48.16 86 GLU A N 1
ATOM 714 C CA . GLU A 1 86 ? 32.490 -5.820 -7.599 1.00 48.16 86 GLU A CA 1
ATOM 715 C C . GLU A 1 86 ? 30.989 -5.496 -7.520 1.00 48.16 86 GLU A C 1
ATOM 717 O O . GLU A 1 86 ? 30.520 -4.634 -6.786 1.00 48.16 86 GLU A O 1
ATOM 722 N N . THR A 1 87 ? 30.181 -6.202 -8.309 1.00 49.41 87 THR A N 1
ATOM 723 C CA . THR A 1 87 ? 28.762 -6.347 -7.979 1.00 49.41 87 THR A CA 1
ATOM 724 C C . THR A 1 87 ? 28.500 -7.782 -7.567 1.00 49.41 87 THR A C 1
ATOM 726 O O . THR A 1 87 ? 28.804 -8.715 -8.310 1.00 49.41 87 THR A O 1
ATOM 729 N N . SER A 1 88 ? 27.868 -7.902 -6.399 1.00 53.56 88 SER A N 1
ATOM 730 C CA . SER A 1 88 ? 27.042 -9.034 -5.971 1.00 53.56 88 SER A CA 1
ATOM 731 C C . SER A 1 88 ? 27.715 -10.174 -5.212 1.00 53.56 88 SER A C 1
ATOM 733 O O . SER A 1 88 ? 27.434 -11.341 -5.475 1.00 53.56 88 SER A O 1
ATOM 735 N N . LYS A 1 89 ? 28.466 -9.854 -4.156 1.00 57.59 89 LYS A N 1
ATOM 736 C CA . LYS A 1 89 ? 28.429 -10.674 -2.938 1.00 57.59 89 LYS A CA 1
ATOM 737 C C . LYS A 1 89 ? 28.312 -9.742 -1.741 1.00 57.59 89 LYS A C 1
ATOM 739 O O . LYS A 1 89 ? 29.210 -8.939 -1.529 1.00 57.59 89 LYS A O 1
ATOM 744 N N . ILE A 1 90 ? 27.205 -9.835 -0.999 1.00 58.03 90 ILE A N 1
ATOM 745 C CA . ILE A 1 90 ? 27.190 -9.365 0.392 1.00 58.03 90 ILE A CA 1
ATOM 746 C C . ILE A 1 90 ? 28.363 -10.093 1.040 1.00 58.03 90 ILE A C 1
ATOM 748 O O . ILE A 1 90 ? 28.408 -11.325 0.983 1.00 58.03 90 ILE A O 1
ATOM 752 N N . SER A 1 91 ? 29.352 -9.355 1.531 1.00 70.31 91 SER A N 1
ATOM 753 C CA . SER A 1 91 ? 30.473 -9.990 2.216 1.00 70.31 91 SER A CA 1
ATOM 754 C C . SER A 1 91 ? 29.942 -10.735 3.442 1.00 70.31 91 SER A C 1
ATOM 756 O O . SER A 1 91 ? 28.954 -10.316 4.049 1.00 70.31 91 SER A O 1
ATOM 758 N N . ASP A 1 92 ? 30.581 -11.838 3.831 1.00 74.38 92 ASP A N 1
ATOM 759 C CA . ASP A 1 92 ? 30.138 -12.607 5.004 1.00 74.38 92 ASP A CA 1
ATOM 760 C C . ASP A 1 92 ? 30.070 -11.730 6.274 1.00 74.38 92 ASP A C 1
ATOM 762 O O . ASP A 1 92 ? 29.256 -11.985 7.161 1.00 74.38 92 ASP A O 1
ATOM 766 N N . ASP A 1 93 ? 30.855 -10.648 6.334 1.00 74.50 93 ASP A N 1
ATOM 767 C CA . ASP A 1 93 ? 30.822 -9.636 7.397 1.00 74.50 93 ASP A CA 1
ATOM 768 C C . ASP A 1 93 ? 29.542 -8.777 7.369 1.00 74.50 93 ASP A C 1
ATOM 770 O O . ASP A 1 93 ? 28.897 -8.571 8.397 1.00 74.50 93 ASP A O 1
ATOM 774 N N . GLU A 1 94 ? 29.110 -8.315 6.195 1.00 76.12 94 GLU A N 1
ATOM 775 C CA . GLU A 1 94 ? 27.854 -7.568 6.040 1.00 76.12 94 GLU A CA 1
ATOM 776 C C . GLU A 1 94 ? 26.631 -8.452 6.300 1.00 76.12 94 GLU A C 1
ATOM 778 O O . GLU A 1 94 ? 25.670 -8.009 6.934 1.00 76.12 94 GLU A O 1
ATOM 783 N N . PHE A 1 95 ? 26.680 -9.717 5.874 1.00 76.38 95 PHE A N 1
ATOM 784 C CA . PHE A 1 95 ? 25.634 -10.689 6.177 1.00 76.38 95 PHE A CA 1
ATOM 785 C C . PHE A 1 95 ? 25.583 -10.997 7.679 1.00 76.38 95 PHE A C 1
ATOM 787 O O . PHE A 1 95 ? 24.504 -11.010 8.267 1.00 76.38 95 PHE A O 1
ATOM 794 N N . SER A 1 96 ? 26.740 -11.153 8.329 1.00 80.56 96 SER A N 1
ATOM 795 C CA . SER A 1 96 ? 26.827 -11.359 9.782 1.00 80.56 96 SER A CA 1
ATOM 796 C C . SER A 1 96 ? 26.271 -10.168 10.565 1.00 80.56 96 SER A C 1
ATOM 798 O O . SER A 1 96 ? 25.521 -10.357 11.524 1.00 80.56 96 SER A O 1
ATOM 800 N N . LYS A 1 97 ? 26.567 -8.934 10.134 1.00 84.25 97 LYS A N 1
ATOM 801 C CA . LYS A 1 97 ? 25.994 -7.715 10.730 1.00 84.25 97 LYS A CA 1
ATOM 802 C C . LYS A 1 97 ? 24.483 -7.654 10.550 1.00 84.25 97 LYS A C 1
ATOM 804 O O . LYS A 1 97 ? 23.780 -7.343 11.507 1.00 84.25 97 LYS A O 1
ATOM 809 N N . LEU A 1 98 ? 23.981 -8.002 9.366 1.00 83.88 98 LEU A N 1
ATOM 810 C CA . LEU A 1 98 ? 22.545 -8.057 9.103 1.00 83.88 98 LEU A CA 1
ATOM 811 C C . LEU A 1 98 ? 21.848 -9.086 10.004 1.00 83.88 98 LEU A C 1
ATOM 813 O O . LEU A 1 98 ? 20.839 -8.762 10.626 1.00 83.88 98 LEU A O 1
ATOM 817 N N . VAL A 1 99 ? 22.405 -10.294 10.132 1.00 86.94 99 VAL A N 1
ATOM 818 C CA . VAL A 1 99 ? 21.875 -11.337 11.024 1.00 86.94 99 VAL A CA 1
ATOM 819 C C . VAL A 1 99 ? 21.881 -10.866 12.478 1.00 86.94 99 VAL A C 1
ATOM 821 O O . VAL A 1 99 ? 20.877 -11.022 13.171 1.00 86.94 99 VAL A O 1
ATOM 824 N N . ALA A 1 100 ? 22.959 -10.227 12.935 1.00 86.94 100 ALA A N 1
ATOM 825 C CA . ALA A 1 100 ? 23.029 -9.669 14.283 1.00 86.94 100 ALA A CA 1
ATOM 826 C C . ALA A 1 100 ? 21.959 -8.587 14.513 1.00 86.94 100 ALA A C 1
ATOM 828 O O . ALA A 1 100 ? 21.277 -8.603 15.538 1.00 86.94 100 ALA A O 1
ATOM 829 N N . S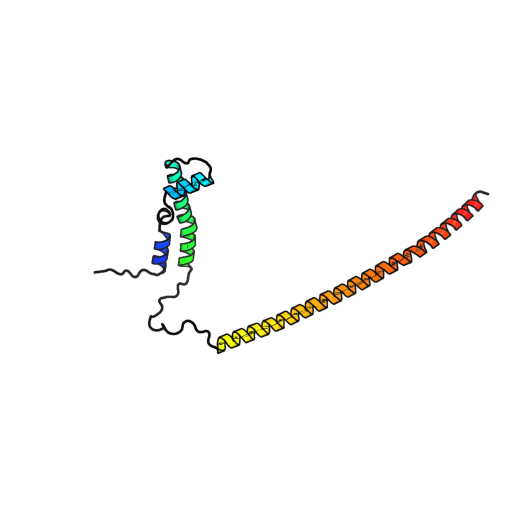ER A 1 101 ? 21.748 -7.685 13.549 1.00 89.00 101 SER A N 1
ATOM 830 C CA . SER A 1 101 ? 20.678 -6.682 13.618 1.00 89.00 101 SER A CA 1
ATOM 831 C C . SER A 1 101 ? 19.284 -7.315 13.638 1.00 89.00 101 SER A C 1
ATOM 833 O O . SER A 1 101 ? 18.428 -6.864 14.395 1.00 89.00 101 SER A O 1
ATOM 835 N N . MET A 1 102 ? 19.057 -8.381 12.866 1.00 90.06 102 MET A N 1
ATOM 836 C CA . MET A 1 102 ? 17.793 -9.122 12.889 1.00 90.06 102 MET A CA 1
ATOM 837 C C . MET A 1 102 ? 17.558 -9.822 14.233 1.00 90.06 102 MET A C 1
ATOM 839 O O . MET A 1 102 ? 16.435 -9.814 14.723 1.00 90.06 102 MET A O 1
ATOM 843 N N . MET A 1 103 ? 18.599 -10.378 14.861 1.00 89.31 103 MET A N 1
ATOM 844 C CA . MET A 1 103 ? 18.492 -10.988 16.193 1.00 89.31 103 MET A CA 1
ATOM 845 C C . MET A 1 103 ? 18.191 -9.956 17.285 1.00 89.31 103 MET A C 1
ATOM 847 O O . MET A 1 103 ? 17.377 -10.216 18.168 1.00 89.31 103 MET A O 1
ATOM 851 N N . LEU A 1 104 ? 18.815 -8.777 17.222 1.00 91.19 104 LEU A N 1
ATOM 852 C CA . LEU A 1 104 ? 18.510 -7.680 18.145 1.00 91.19 104 LEU A CA 1
ATOM 853 C C . LEU A 1 104 ? 17.062 -7.203 17.987 1.00 91.19 104 LEU A C 1
ATOM 855 O O . LEU A 1 104 ? 16.385 -6.967 18.985 1.00 91.19 104 LEU A O 1
ATOM 859 N N . LEU A 1 105 ? 16.576 -7.117 16.746 1.00 92.19 105 LEU A N 1
ATOM 860 C CA . LEU A 1 105 ? 15.186 -6.775 16.469 1.00 92.19 105 LEU A CA 1
ATOM 861 C C . LEU A 1 105 ? 14.215 -7.849 16.988 1.00 92.19 105 LEU A C 1
ATOM 863 O O . LEU A 1 105 ? 13.217 -7.492 17.604 1.00 92.19 105 LEU A O 1
ATOM 867 N N . ASP A 1 106 ? 14.509 -9.141 16.795 1.00 92.69 106 ASP A N 1
ATOM 868 C CA . ASP A 1 106 ? 13.679 -10.240 17.322 1.00 92.69 106 ASP A CA 1
ATOM 869 C C . ASP A 1 106 ? 13.588 -10.189 18.852 1.00 92.69 106 ASP A C 1
ATOM 871 O O . ASP A 1 106 ? 12.504 -10.316 19.417 1.00 92.69 106 ASP A O 1
ATOM 875 N N . ASN A 1 107 ? 14.708 -9.928 19.531 1.00 90.12 107 ASN A N 1
ATOM 876 C CA . ASN A 1 107 ? 14.723 -9.783 20.985 1.00 90.12 107 ASN A CA 1
ATOM 877 C C . ASN A 1 107 ? 13.888 -8.583 21.450 1.00 90.12 107 ASN A C 1
ATOM 879 O O . ASN A 1 107 ? 13.072 -8.738 22.355 1.00 90.12 107 ASN A O 1
ATOM 883 N N . SER A 1 108 ? 14.032 -7.425 20.798 1.00 92.12 108 SER A N 1
ATOM 884 C CA . SER A 1 108 ? 13.229 -6.235 21.112 1.00 92.12 108 SER A CA 1
ATOM 885 C C . SER A 1 108 ? 11.734 -6.497 20.921 1.00 92.12 108 SER A C 1
ATOM 887 O O . SER A 1 108 ? 10.930 -6.154 21.781 1.00 92.12 108 SER A O 1
ATOM 889 N N . LEU A 1 109 ? 11.352 -7.157 19.824 1.00 93.31 109 LEU A N 1
ATOM 890 C CA . LEU A 1 109 ? 9.953 -7.494 19.559 1.00 93.31 109 LEU A CA 1
ATOM 891 C C . LEU A 1 109 ? 9.392 -8.473 20.593 1.00 93.31 109 LEU A C 1
ATOM 893 O O . LEU A 1 109 ? 8.235 -8.351 20.989 1.00 93.31 109 LEU A O 1
ATOM 897 N N . ARG A 1 110 ? 10.192 -9.441 21.053 1.00 92.88 110 ARG A N 1
ATOM 898 C CA . ARG A 1 110 ? 9.776 -10.350 22.130 1.00 92.88 110 ARG A CA 1
ATOM 899 C C . ARG A 1 110 ? 9.544 -9.604 23.435 1.00 92.88 110 ARG A C 1
ATOM 901 O O . ARG A 1 110 ? 8.549 -9.879 24.098 1.00 92.88 110 ARG A O 1
ATOM 908 N N . GLU A 1 111 ? 10.425 -8.678 23.799 1.00 93.12 111 GLU A N 1
ATOM 909 C CA . GLU A 1 111 ? 1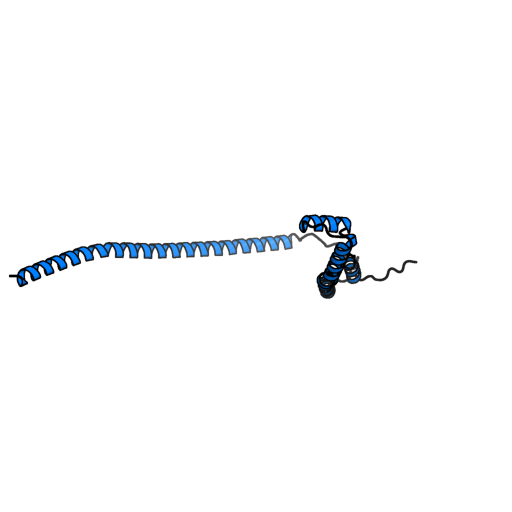0.254 -7.857 25.001 1.00 93.12 111 GLU A CA 1
ATOM 910 C C . GLU A 1 111 ? 8.954 -7.050 24.930 1.00 93.12 111 GLU A C 1
ATOM 912 O O . GLU A 1 111 ? 8.125 -7.153 25.839 1.00 93.12 111 GLU A O 1
ATOM 917 N N . ASP A 1 112 ? 8.707 -6.373 23.808 1.00 93.06 112 ASP A N 1
ATOM 918 C CA . ASP A 1 112 ? 7.473 -5.617 23.576 1.00 93.06 112 ASP A CA 1
ATOM 919 C C . ASP A 1 112 ? 6.225 -6.506 23.692 1.00 93.06 112 ASP A C 1
ATOM 921 O O . ASP A 1 112 ? 5.261 -6.150 24.376 1.00 93.06 112 ASP A O 1
ATOM 925 N N . ILE A 1 113 ? 6.245 -7.702 23.089 1.00 94.44 113 ILE A N 1
ATOM 926 C CA . ILE A 1 113 ? 5.143 -8.670 23.196 1.00 94.44 113 ILE A CA 1
ATOM 927 C C . ILE A 1 113 ? 4.910 -9.049 24.660 1.00 94.44 113 ILE A C 1
ATOM 929 O O . ILE A 1 113 ? 3.776 -8.984 25.136 1.00 94.44 113 ILE A O 1
ATOM 933 N N . THR A 1 114 ? 5.964 -9.393 25.404 1.00 93.69 114 THR A N 1
ATOM 934 C CA . THR A 1 114 ? 5.819 -9.785 26.816 1.00 93.69 114 THR A CA 1
ATOM 935 C C . THR A 1 114 ? 5.294 -8.646 27.689 1.00 93.69 114 THR A C 1
ATOM 937 O O . THR A 1 114 ? 4.518 -8.881 28.621 1.00 93.69 114 THR A O 1
ATOM 940 N N . GLN A 1 115 ? 5.666 -7.403 27.380 1.00 95.19 115 GLN A N 1
ATOM 941 C CA . GLN A 1 115 ? 5.161 -6.225 28.070 1.00 95.19 115 GLN A CA 1
ATOM 942 C C . GLN A 1 115 ? 3.666 -6.031 27.799 1.00 95.19 115 GLN A C 1
ATOM 944 O O . GLN A 1 115 ? 2.893 -5.869 28.748 1.00 95.19 115 GLN A O 1
ATOM 949 N N . VAL A 1 116 ? 3.245 -6.118 26.536 1.00 94.44 116 VAL A N 1
ATOM 950 C CA . VAL A 1 116 ? 1.832 -6.013 26.143 1.00 94.44 116 VAL A CA 1
ATOM 951 C C . VAL A 1 116 ? 1.000 -7.136 26.769 1.00 94.44 116 VAL A C 1
ATOM 953 O O . VAL A 1 116 ? -0.077 -6.884 27.313 1.00 94.44 116 VAL A O 1
ATOM 956 N N . GLU A 1 117 ? 1.500 -8.373 26.767 1.00 94.81 117 GLU A N 1
ATOM 957 C CA . GLU A 1 117 ? 0.832 -9.509 27.413 1.00 94.81 117 GLU A CA 1
ATOM 958 C C . GLU A 1 117 ? 0.671 -9.297 28.927 1.00 94.81 117 GLU A C 1
ATOM 960 O O . GLU A 1 117 ? -0.389 -9.584 29.498 1.00 94.81 117 GLU A O 1
ATOM 965 N N . SER A 1 118 ? 1.700 -8.759 29.588 1.00 94.81 118 SER A N 1
ATOM 966 C CA . SER A 1 118 ? 1.660 -8.408 31.012 1.00 94.81 118 SER A CA 1
ATOM 967 C C . SER A 1 118 ? 0.618 -7.325 31.302 1.00 94.81 118 SER A C 1
ATOM 969 O O . SER A 1 118 ? -0.170 -7.454 32.247 1.00 94.81 118 SER A O 1
ATOM 971 N N . GLU A 1 119 ? 0.555 -6.288 30.467 1.00 94.56 119 GLU A N 1
ATOM 972 C CA . GLU A 1 119 ? -0.424 -5.212 30.593 1.00 94.56 119 GLU A CA 1
ATOM 973 C C . GLU A 1 119 ? -1.853 -5.731 30.409 1.00 94.56 119 GLU A C 1
ATOM 975 O O . GLU A 1 119 ? -2.703 -5.503 31.273 1.00 94.56 119 GLU A O 1
ATOM 980 N N . CYS A 1 120 ? -2.098 -6.528 29.366 1.00 93.25 120 CYS A N 1
ATOM 981 C CA . CYS A 1 120 ? -3.382 -7.191 29.146 1.00 93.25 120 CYS A CA 1
ATOM 982 C C . CYS A 1 120 ? -3.795 -8.034 30.357 1.00 93.25 120 CYS A C 1
ATOM 984 O O . CYS A 1 120 ? -4.930 -7.937 30.823 1.00 93.25 120 CYS A O 1
ATOM 986 N N . LYS A 1 121 ? -2.875 -8.818 30.935 1.00 94.06 121 LYS A N 1
ATOM 987 C CA . LYS A 1 121 ? -3.154 -9.620 32.136 1.00 94.06 121 LYS A CA 1
ATOM 988 C C . LYS A 1 121 ? -3.503 -8.752 33.347 1.00 94.06 121 LYS A C 1
ATOM 990 O O . LYS A 1 121 ? -4.356 -9.141 34.149 1.00 94.06 121 LYS A O 1
ATOM 995 N N . ASN A 1 122 ? -2.860 -7.598 33.503 1.00 93.12 122 ASN A N 1
ATOM 996 C CA . ASN A 1 12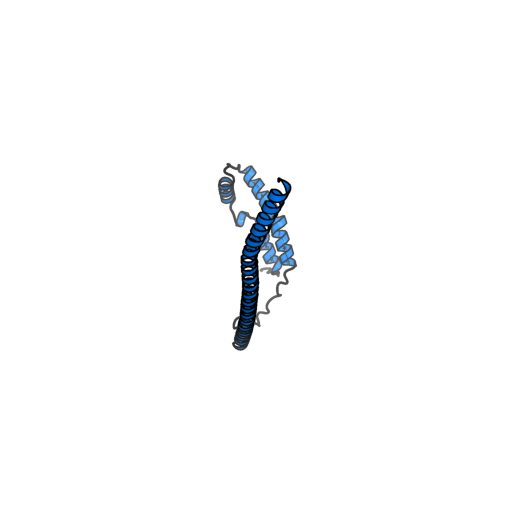2 ? -3.153 -6.665 34.589 1.00 93.12 122 ASN A CA 1
ATOM 997 C C . ASN A 1 122 ? -4.519 -5.994 34.407 1.00 93.12 122 ASN A C 1
ATOM 999 O O . ASN A 1 122 ? -5.308 -5.984 35.352 1.00 93.12 122 ASN A O 1
ATOM 1003 N N . GLN A 1 123 ? -4.846 -5.548 33.193 1.00 93.12 123 GLN A N 1
ATOM 1004 C CA . GLN A 1 123 ? -6.164 -5.003 32.863 1.00 93.12 123 GLN A CA 1
ATOM 1005 C C . GLN A 1 123 ? -7.275 -6.040 33.092 1.00 93.12 123 GLN A C 1
ATOM 1007 O O . GLN A 1 123 ? -8.300 -5.734 33.697 1.00 93.12 123 GLN A O 1
ATOM 1012 N N . LEU A 1 124 ? -7.052 -7.304 32.716 1.00 93.88 124 LEU A N 1
ATOM 1013 C CA . LEU A 1 124 ? -8.003 -8.399 32.951 1.00 93.88 124 LEU A CA 1
ATOM 1014 C C . LEU A 1 124 ? -8.242 -8.652 34.447 1.00 93.88 124 LEU A C 1
ATOM 1016 O O . LEU A 1 124 ? -9.377 -8.863 34.876 1.00 93.88 124 LEU A O 1
ATOM 1020 N N . LYS A 1 125 ? -7.187 -8.585 35.270 1.00 92.75 125 LYS A N 1
ATOM 1021 C CA . LYS A 1 125 ? -7.321 -8.653 36.736 1.00 92.75 125 LYS A CA 1
ATOM 1022 C C . LYS A 1 125 ? -8.132 -7.484 37.289 1.00 92.75 125 LYS A C 1
ATOM 1024 O O . LYS A 1 125 ? -8.887 -7.670 38.241 1.00 92.75 125 LYS A O 1
ATOM 1029 N N . GLU A 1 126 ? -7.964 -6.291 36.734 1.00 93.12 126 GLU A N 1
ATOM 1030 C CA . GLU A 1 126 ? -8.699 -5.106 37.165 1.00 93.12 126 GLU A CA 1
ATOM 1031 C C . GLU A 1 126 ? -10.182 -5.186 36.798 1.00 93.12 126 GLU A C 1
ATOM 1033 O O . GLU A 1 126 ? -11.031 -4.960 37.661 1.00 93.12 126 GLU A O 1
ATOM 1038 N N . ILE A 1 127 ? -10.498 -5.640 35.582 1.00 92.38 127 ILE A N 1
ATOM 1039 C CA . ILE A 1 127 ? -11.871 -5.945 35.163 1.00 92.38 127 ILE A CA 1
ATOM 1040 C C . ILE A 1 127 ? -12.501 -6.963 36.117 1.00 92.38 127 ILE A C 1
ATOM 1042 O O . ILE A 1 127 ? -13.587 -6.713 36.633 1.00 92.38 127 ILE A O 1
ATOM 1046 N N . ASN A 1 128 ? -11.810 -8.064 36.427 1.00 90.69 128 ASN A N 1
ATOM 1047 C CA . ASN A 1 128 ? -12.331 -9.071 37.356 1.00 90.69 128 ASN A CA 1
ATOM 1048 C C . ASN A 1 128 ? -12.599 -8.491 38.753 1.00 90.69 128 ASN A C 1
ATOM 1050 O O . ASN A 1 128 ? -13.650 -8.749 39.330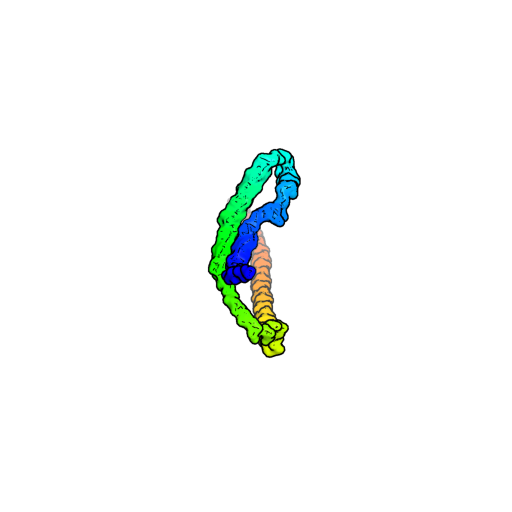 1.00 90.69 128 ASN A O 1
ATOM 1054 N N . ARG A 1 129 ? -11.720 -7.621 39.273 1.00 90.75 129 ARG A N 1
ATOM 1055 C CA . ARG A 1 129 ? -11.974 -6.917 40.545 1.00 90.75 129 ARG A CA 1
ATOM 1056 C C . ARG A 1 129 ? -13.219 -6.033 40.490 1.00 90.75 129 ARG A C 1
ATOM 1058 O O . ARG A 1 129 ? -13.923 -5.918 41.492 1.00 90.75 129 ARG A O 1
ATOM 1065 N N . ILE A 1 130 ? -13.475 -5.369 39.364 1.00 90.31 130 ILE A N 1
ATOM 1066 C CA . ILE A 1 130 ? -14.678 -4.547 39.176 1.00 90.31 130 ILE A CA 1
ATOM 1067 C C . ILE A 1 130 ? -15.921 -5.441 39.104 1.00 90.31 130 ILE A C 1
ATOM 1069 O O . ILE A 1 130 ? -16.919 -5.137 39.756 1.00 90.31 130 ILE A O 1
ATOM 1073 N N . VAL A 1 131 ? -15.851 -6.561 38.381 1.00 90.00 131 VAL A N 1
ATOM 1074 C CA . VAL A 1 131 ? -16.932 -7.556 38.304 1.00 90.00 131 VAL A CA 1
ATOM 1075 C C . VAL A 1 131 ? -17.273 -8.099 39.693 1.00 90.00 131 VAL A C 1
ATOM 1077 O O . VAL A 1 131 ? -18.446 -8.099 40.063 1.00 90.00 131 VAL A O 1
ATOM 1080 N N . ASP A 1 132 ? -16.274 -8.459 40.502 1.00 87.69 132 ASP A N 1
ATOM 1081 C CA . ASP A 1 132 ? -16.480 -8.935 41.876 1.00 87.69 132 ASP A CA 1
ATOM 1082 C C . ASP A 1 132 ? -17.151 -7.871 42.761 1.00 87.69 132 ASP A C 1
ATOM 1084 O O . ASP A 1 132 ? -18.048 -8.174 43.553 1.00 87.69 132 ASP A O 1
ATOM 1088 N N . LYS A 1 133 ? -16.745 -6.599 42.625 1.00 86.38 133 LYS A N 1
ATOM 1089 C CA . LYS A 1 133 ? -17.380 -5.475 43.336 1.00 86.38 133 LYS A CA 1
ATOM 1090 C C . LYS A 1 133 ? -18.842 -5.302 42.919 1.00 86.38 133 LYS A C 1
ATOM 1092 O O . LYS A 1 133 ? -19.699 -5.148 43.784 1.00 86.38 133 LYS A O 1
ATOM 1097 N N . LEU A 1 134 ? -19.136 -5.371 41.620 1.00 82.62 134 LEU A N 1
ATOM 1098 C CA . LEU A 1 134 ? -20.502 -5.275 41.097 1.00 82.62 134 LEU A CA 1
ATOM 1099 C C . LEU A 1 134 ? -21.383 -6.436 41.570 1.00 82.62 134 LEU A C 1
ATOM 1101 O O . LEU A 1 134 ? -22.535 -6.217 41.941 1.00 82.62 134 LEU A O 1
ATOM 1105 N N . GLN A 1 135 ? -20.851 -7.660 41.599 1.00 78.50 135 GLN A N 1
ATOM 1106 C CA . GLN A 1 135 ? -21.573 -8.823 42.117 1.00 78.50 135 GLN A CA 1
ATOM 1107 C C . GLN A 1 135 ? -21.915 -8.668 43.604 1.00 78.50 135 GLN A C 1
ATOM 1109 O O . GLN A 1 135 ? -23.049 -8.946 43.990 1.00 78.50 135 GLN A O 1
ATOM 1114 N N . LYS A 1 136 ? -20.987 -8.155 44.423 1.00 75.75 136 LYS A N 1
ATOM 1115 C CA . LYS A 1 136 ? -21.255 -7.860 45.842 1.00 75.75 136 LYS A CA 1
ATOM 1116 C C . LYS A 1 136 ? -22.343 -6.801 46.022 1.00 75.75 136 LYS A C 1
ATOM 1118 O O . LYS A 1 136 ? -23.298 -7.053 46.748 1.00 75.75 136 LYS A O 1
ATOM 1123 N N . CYS A 1 137 ? -22.279 -5.689 45.286 1.00 65.19 137 CYS A N 1
ATOM 1124 C CA . CYS A 1 137 ? -23.327 -4.663 45.336 1.00 65.19 137 CYS A CA 1
ATOM 1125 C C . CYS A 1 137 ? -24.706 -5.196 44.909 1.00 65.19 137 CYS A C 1
ATOM 1127 O O . CYS A 1 137 ? -25.731 -4.735 45.408 1.00 65.19 137 CYS A O 1
ATOM 1129 N N . LYS A 1 138 ? -24.755 -6.182 44.002 1.00 59.16 138 LYS A N 1
ATOM 1130 C CA . LYS A 1 138 ? -26.013 -6.825 43.604 1.00 59.16 138 LYS A CA 1
ATOM 1131 C C . LYS A 1 138 ? -26.599 -7.686 44.730 1.00 59.16 138 LYS A C 1
ATOM 1133 O O . LYS A 1 138 ? -27.816 -7.696 44.890 1.00 59.16 138 LYS A O 1
ATOM 1138 N N . CYS A 1 139 ? -25.771 -8.347 45.540 1.00 53.09 139 CYS A N 1
ATOM 1139 C CA . CYS A 1 139 ? -26.232 -9.089 46.720 1.00 53.09 139 CYS A CA 1
ATOM 1140 C C . CYS A 1 139 ? -26.746 -8.169 47.840 1.00 53.09 139 CYS A C 1
ATOM 1142 O O . CYS A 1 139 ? -27.750 -8.501 48.467 1.00 53.09 139 CYS A O 1
ATOM 1144 N N . ASP A 1 140 ? -26.146 -6.991 48.033 1.00 54.69 140 ASP A N 1
ATOM 1145 C CA . ASP A 1 140 ? -26.584 -6.029 49.061 1.00 54.69 140 ASP A CA 1
ATOM 1146 C C . ASP A 1 140 ? -27.973 -5.427 48.764 1.00 54.69 140 ASP A C 1
ATOM 1148 O O . ASP A 1 140 ? -28.704 -5.036 49.675 1.00 54.69 140 ASP A O 1
ATOM 1152 N N . SER A 1 141 ? -28.404 -5.424 47.495 1.00 55.00 141 SER A N 1
ATOM 1153 C CA . SER A 1 141 ? -29.765 -5.007 47.122 1.00 55.00 141 SER A CA 1
ATOM 1154 C C . SER A 1 141 ? -30.866 -5.915 47.696 1.00 55.00 141 SER A C 1
ATOM 1156 O O . SER A 1 141 ? -31.987 -5.455 47.903 1.00 55.00 141 SER A O 1
ATOM 1158 N N . SER A 1 142 ? -30.546 -7.168 48.048 1.00 56.28 142 SER A N 1
ATOM 1159 C CA . SER A 1 142 ? -31.503 -8.096 48.663 1.00 56.28 142 SER A CA 1
ATOM 1160 C C . SER A 1 142 ? -31.870 -7.723 50.106 1.00 56.28 142 SER A C 1
ATOM 1162 O O . SER A 1 142 ? -32.942 -8.116 50.574 1.00 56.28 142 SER A O 1
ATOM 1164 N N . ASP A 1 143 ? -31.022 -6.986 50.830 1.00 57.00 143 ASP A N 1
ATOM 1165 C CA . ASP A 1 143 ? -31.348 -6.516 52.185 1.00 57.00 143 ASP A CA 1
ATOM 1166 C C . ASP A 1 143 ? -32.200 -5.235 52.171 1.00 57.00 143 ASP A C 1
ATOM 1168 O O . ASP A 1 143 ? -32.950 -4.974 53.122 1.00 57.00 143 ASP A O 1
ATOM 1172 N N . ASN A 1 144 ? -32.198 -4.490 51.061 1.00 60.78 144 ASN A N 1
ATOM 1173 C CA . ASN A 1 144 ? -33.127 -3.378 50.856 1.00 60.78 144 ASN A CA 1
ATOM 1174 C C . ASN A 1 144 ? -34.575 -3.866 50.706 1.00 60.78 144 ASN A C 1
ATOM 1176 O O . ASN A 1 144 ? -35.466 -3.251 51.287 1.00 60.78 144 ASN A O 1
ATOM 1180 N N . ASP A 1 145 ? -34.815 -5.006 50.050 1.00 64.25 145 ASP A N 1
ATOM 1181 C CA . ASP A 1 145 ? -36.161 -5.595 49.942 1.00 64.25 145 ASP A CA 1
ATOM 1182 C C . ASP A 1 145 ? -36.731 -6.010 51.309 1.00 64.25 145 ASP A C 1
ATOM 1184 O O . ASP A 1 145 ? -37.908 -5.789 51.603 1.00 64.25 145 ASP A O 1
ATOM 1188 N N . LYS A 1 146 ? -35.892 -6.538 52.211 1.00 67.88 146 LYS A N 1
ATOM 1189 C CA . LYS A 1 146 ? -36.310 -6.832 53.595 1.00 67.88 146 LYS A CA 1
ATOM 1190 C C . LYS A 1 146 ? -36.620 -5.563 54.387 1.00 67.88 146 LYS A C 1
ATOM 1192 O O . LYS A 1 146 ? -37.507 -5.572 55.242 1.00 67.88 146 LYS A O 1
ATOM 1197 N N . SER A 1 147 ? -35.877 -4.489 54.134 1.00 69.25 147 SER A N 1
ATOM 1198 C CA . SER A 1 147 ? -36.050 -3.198 54.806 1.00 69.25 147 SER A CA 1
ATOM 1199 C C . SER A 1 147 ? -37.318 -2.484 54.323 1.00 69.25 147 SER A C 1
ATOM 1201 O O . SER A 1 147 ? -38.083 -1.980 55.145 1.00 69.25 147 SER A O 1
ATOM 1203 N N . LEU A 1 148 ? -37.608 -2.548 53.020 1.00 74.81 148 LEU A N 1
ATOM 1204 C CA . LEU A 1 148 ? -38.866 -2.101 52.414 1.00 74.81 148 LEU A CA 1
ATOM 1205 C C . LEU A 1 148 ? -40.065 -2.893 52.940 1.00 74.81 148 LEU A C 1
ATOM 1207 O O . LEU A 1 148 ? -41.056 -2.291 53.343 1.00 74.81 148 LEU A O 1
ATOM 1211 N N . GLY A 1 149 ? -39.958 -4.222 53.037 1.00 76.25 149 GLY A N 1
ATOM 1212 C CA . GLY A 1 149 ? -41.022 -5.059 53.601 1.00 76.25 149 GLY A CA 1
ATOM 1213 C C . GLY A 1 149 ? -41.315 -4.766 55.080 1.00 76.25 149 GLY A C 1
ATOM 1214 O O . GLY A 1 149 ? -42.467 -4.821 55.511 1.00 76.25 149 GLY A O 1
ATOM 1215 N N . LYS A 1 150 ? -40.294 -4.408 55.875 1.00 78.75 150 LYS A N 1
ATOM 1216 C CA . LYS A 1 150 ? -40.488 -3.926 57.255 1.00 78.75 150 LYS A CA 1
ATOM 1217 C C . LYS A 1 150 ? -41.174 -2.560 57.283 1.00 78.75 150 LYS A C 1
ATOM 1219 O O . LYS A 1 150 ? -42.099 -2.371 58.070 1.00 78.75 150 LYS A O 1
ATOM 1224 N N . LEU A 1 151 ? -40.762 -1.630 56.422 1.00 79.12 151 LEU A N 1
ATOM 1225 C CA . LEU A 1 151 ? -41.362 -0.299 56.337 1.00 79.12 151 LEU A CA 1
ATOM 1226 C C . LEU A 1 151 ? -42.839 -0.369 55.915 1.00 79.12 151 LEU A C 1
ATOM 1228 O O . LEU A 1 151 ? -43.674 0.279 56.539 1.00 79.12 151 LEU A O 1
ATOM 1232 N N . GLN A 1 152 ? -43.169 -1.227 54.945 1.00 84.56 152 GLN A N 1
ATOM 1233 C CA . GLN A 1 152 ? -44.543 -1.484 54.508 1.00 84.56 152 GLN A CA 1
ATOM 1234 C C . GLN A 1 152 ? -45.422 -1.984 55.661 1.00 84.56 152 GLN A C 1
ATOM 1236 O O . GLN A 1 152 ? -46.473 -1.408 55.919 1.00 84.56 152 GLN A O 1
ATOM 1241 N N . LYS A 1 153 ? -44.960 -2.986 56.422 1.00 84.94 153 LYS A N 1
ATOM 1242 C CA . LYS A 1 153 ? -45.693 -3.474 57.604 1.00 84.94 153 LYS A CA 1
ATOM 1243 C C . LYS A 1 153 ? -45.897 -2.400 58.669 1.00 84.94 153 LYS A C 1
ATOM 1245 O O . LYS A 1 153 ? -46.902 -2.410 59.369 1.00 84.94 153 LYS A O 1
ATOM 1250 N N . THR A 1 154 ? -44.935 -1.491 58.817 1.00 83.06 154 THR A N 1
ATOM 1251 C CA . THR A 1 154 ? -45.031 -0.405 59.802 1.00 83.06 154 THR A CA 1
ATOM 1252 C C . THR A 1 154 ? -46.071 0.629 59.362 1.00 83.06 154 THR A C 1
ATOM 1254 O O . THR A 1 154 ? -46.866 1.078 60.180 1.00 83.06 154 THR A O 1
ATOM 1257 N N . LEU A 1 155 ? -46.112 0.952 58.065 1.00 84.25 155 LEU A N 1
ATOM 1258 C CA . LEU A 1 155 ? -47.123 1.824 57.462 1.00 84.25 155 LEU A CA 1
ATOM 1259 C C . LEU A 1 155 ? -48.535 1.240 57.573 1.00 84.25 155 LEU A C 1
ATOM 1261 O O . LEU A 1 155 ? -49.425 1.943 58.033 1.00 84.25 155 LEU A O 1
ATOM 1265 N N . GLU A 1 156 ? -48.724 -0.041 57.245 1.00 87.50 156 GLU A N 1
ATOM 1266 C CA . GLU A 1 156 ? -50.019 -0.730 57.385 1.00 87.50 156 GLU A CA 1
ATOM 1267 C C . GLU A 1 156 ? -50.501 -0.748 58.848 1.00 87.50 156 GLU A C 1
ATOM 1269 O O . GLU A 1 156 ? -51.691 -0.598 59.125 1.00 87.50 156 GLU A O 1
ATOM 1274 N N . SER A 1 157 ? -49.577 -0.886 59.805 1.00 85.12 157 SER A N 1
ATOM 1275 C CA . SER A 1 157 ? -49.909 -0.861 61.233 1.00 85.12 157 SER A CA 1
ATOM 1276 C C . SER A 1 157 ? -50.324 0.535 61.714 1.00 85.12 157 SER A C 1
ATOM 1278 O O . SER A 1 157 ? -51.263 0.646 62.495 1.00 85.12 157 SER A O 1
ATOM 1280 N N . ILE A 1 158 ? -49.660 1.593 61.234 1.00 85.19 158 ILE A N 1
ATOM 1281 C CA . ILE A 1 158 ? -50.013 2.991 61.541 1.00 85.19 158 ILE A CA 1
ATOM 1282 C C . ILE A 1 158 ? -51.347 3.368 60.886 1.00 85.19 158 ILE A C 1
ATOM 1284 O O . ILE A 1 158 ? -52.191 4.002 61.513 1.00 85.19 158 ILE A O 1
ATOM 1288 N N . GLU A 1 159 ? -51.564 2.957 59.637 1.00 83.94 159 GLU A N 1
ATOM 1289 C CA . GLU A 1 159 ? -52.824 3.166 58.922 1.00 83.94 159 GLU A CA 1
ATOM 1290 C C . GLU A 1 159 ? -53.994 2.481 59.650 1.00 83.94 159 GLU A C 1
ATOM 1292 O O . GLU A 1 159 ? -55.043 3.093 59.847 1.00 83.94 159 GLU A O 1
ATOM 1297 N N . GLY A 1 160 ? -53.792 1.257 60.151 1.00 81.75 160 GLY A N 1
ATOM 1298 C CA . GLY A 1 160 ? -54.778 0.543 60.967 1.00 81.75 160 GLY A CA 1
ATOM 1299 C C . GLY A 1 160 ? -55.045 1.158 62.350 1.00 81.75 160 GLY A C 1
ATOM 1300 O O . GLY A 1 160 ? -56.123 0.945 62.906 1.00 81.75 160 GLY A O 1
ATOM 1301 N N . GLU A 1 161 ? -54.098 1.914 62.912 1.00 79.56 161 GLU A N 1
ATOM 1302 C CA . GLU A 1 161 ? -54.295 2.687 64.149 1.00 79.56 161 GLU A CA 1
ATOM 1303 C C . GLU A 1 161 ? -55.003 4.026 63.905 1.00 79.56 161 GLU A C 1
ATOM 1305 O O . GLU A 1 161 ? -55.753 4.471 64.767 1.00 79.56 161 GLU A O 1
ATOM 1310 N N . LEU A 1 162 ? -54.805 4.650 62.739 1.00 70.50 162 LEU A N 1
ATOM 1311 C CA . LEU A 1 162 ? -55.442 5.918 62.354 1.00 70.50 162 LEU A CA 1
ATOM 1312 C C . LEU A 1 162 ? -56.879 5.760 61.831 1.00 70.50 162 LEU A C 1
ATOM 1314 O O . LEU A 1 162 ? -57.643 6.722 61.862 1.00 70.50 162 LEU A O 1
ATOM 1318 N N . LEU A 1 163 ? -57.237 4.578 61.320 1.00 65.94 163 LEU A N 1
ATOM 1319 C CA . LEU A 1 163 ? -58.580 4.249 60.812 1.00 65.94 163 LEU A CA 1
ATOM 1320 C C . LEU A 1 163 ? -59.497 3.580 61.857 1.00 65.94 163 LEU A C 1
ATOM 1322 O O . LEU A 1 163 ? -60.588 3.123 61.506 1.00 65.94 163 LEU A O 1
ATOM 1326 N N . LYS A 1 164 ? -59.071 3.523 63.123 1.00 49.69 164 LYS A N 1
ATOM 1327 C CA . LYS A 1 164 ? -59.917 3.199 64.284 1.00 49.69 164 LYS A CA 1
ATOM 1328 C C . LYS A 1 164 ? -60.396 4.467 64.977 1.00 49.69 164 LYS A C 1
ATOM 1330 O O . LYS A 1 164 ? -61.540 4.427 65.479 1.00 49.69 164 LYS A O 1
#